Protein AF-A0A3P1WNE6-F1 (afdb_monomer_lite)

Organism: Escherichia coli (NCBI:txid562)

Radius of gyration: 15.2 Å; chains: 1; bounding box: 38×38×29 Å

Structure (mmCIF, N/CA/C/O backbone):
data_AF-A0A3P1WNE6-F1
#
_entry.id   AF-A0A3P1WNE6-F1
#
loop_
_atom_site.group_PDB
_atom_site.id
_atom_site.type_symbol
_atom_site.label_atom_id
_atom_site.label_alt_id
_atom_site.label_comp_id
_atom_site.label_asym_id
_atom_site.label_entity_id
_atom_site.label_seq_id
_atom_site.pdbx_PDB_ins_code
_atom_site.Cartn_x
_atom_site.Cartn_y
_atom_site.Cartn_z
_atom_site.occupancy
_atom_site.B_iso_or_equiv
_atom_site.auth_seq_id
_atom_site.auth_comp_id
_atom_site.auth_asym_id
_atom_site.auth_atom_id
_atom_site.pdbx_PDB_model_num
ATOM 1 N N . MET A 1 1 ? -10.224 -1.896 -4.189 1.00 53.03 1 MET A N 1
ATOM 2 C CA . MET A 1 1 ? -10.122 -2.011 -2.721 1.00 53.03 1 MET A CA 1
ATOM 3 C C . MET A 1 1 ? -11.178 -3.013 -2.297 1.00 53.03 1 MET A C 1
ATOM 5 O O . MET A 1 1 ? -12.324 -2.833 -2.694 1.00 53.03 1 MET A O 1
ATOM 9 N N . ASN A 1 2 ? -10.796 -4.117 -1.655 1.00 57.62 2 ASN A N 1
ATOM 10 C CA . ASN A 1 2 ? -11.781 -5.095 -1.185 1.00 57.62 2 ASN A CA 1
ATOM 11 C C . ASN A 1 2 ? -12.492 -4.571 0.080 1.00 57.62 2 ASN A C 1
ATOM 13 O O . ASN A 1 2 ? -12.114 -3.536 0.634 1.00 57.62 2 ASN A O 1
ATOM 17 N N . THR A 1 3 ? -13.519 -5.284 0.539 1.00 61.12 3 THR A N 1
ATOM 18 C CA . THR A 1 3 ? -14.266 -4.983 1.775 1.00 61.12 3 THR A CA 1
ATOM 19 C C . THR A 1 3 ? -13.380 -4.894 3.022 1.00 61.12 3 THR A C 1
ATOM 21 O O . THR A 1 3 ? -13.757 -4.234 3.989 1.00 61.12 3 THR A O 1
ATOM 24 N N . ASP A 1 4 ? -12.186 -5.487 2.970 1.00 62.81 4 ASP A N 1
ATOM 25 C CA . ASP A 1 4 ? -11.231 -5.557 4.074 1.00 62.81 4 ASP A CA 1
ATOM 26 C C . ASP A 1 4 ? -10.164 -4.450 4.040 1.00 62.81 4 ASP A C 1
ATOM 28 O O . ASP A 1 4 ? -9.272 -4.435 4.883 1.00 62.81 4 ASP A O 1
ATOM 32 N N . ASN A 1 5 ? -10.260 -3.487 3.110 1.00 69.62 5 ASN A N 1
ATOM 33 C CA . ASN A 1 5 ? -9.262 -2.425 2.894 1.00 69.62 5 ASN A CA 1
ATOM 34 C C . ASN A 1 5 ? -7.852 -2.952 2.570 1.00 69.62 5 ASN A C 1
ATOM 36 O O . ASN A 1 5 ? -6.853 -2.273 2.815 1.00 69.62 5 ASN A O 1
ATOM 40 N N . VAL A 1 6 ? -7.768 -4.153 2.002 1.00 72.38 6 VAL A N 1
ATOM 41 C CA . VAL A 1 6 ? -6.526 -4.755 1.527 1.00 72.38 6 VAL A CA 1
ATOM 42 C C . VAL A 1 6 ? -6.284 -4.333 0.080 1.00 72.38 6 VAL A C 1
ATOM 44 O O . VAL A 1 6 ? -7.175 -4.362 -0.780 1.00 72.38 6 VAL A O 1
ATOM 47 N N . VAL A 1 7 ? -5.048 -3.923 -0.178 1.00 76.56 7 VAL A N 1
ATOM 48 C CA . VAL A 1 7 ? -4.510 -3.619 -1.497 1.00 76.56 7 VAL A CA 1
ATOM 49 C C . VAL A 1 7 ? -3.365 -4.587 -1.762 1.00 76.56 7 VAL A C 1
ATOM 51 O O . VAL A 1 7 ? -2.321 -4.528 -1.110 1.00 76.56 7 VAL A O 1
ATOM 54 N N . SER A 1 8 ? -3.560 -5.465 -2.741 1.00 75.31 8 SER A N 1
ATOM 55 C CA . SER A 1 8 ? -2.537 -6.403 -3.198 1.00 75.31 8 SER A CA 1
ATOM 56 C C . SER A 1 8 ? -2.020 -5.977 -4.570 1.00 75.31 8 SER A C 1
ATOM 58 O O . SER A 1 8 ? -2.795 -5.766 -5.505 1.00 75.31 8 SER A O 1
ATOM 60 N N . PHE A 1 9 ? -0.700 -5.864 -4.707 1.00 75.44 9 PHE A N 1
ATOM 61 C CA . PHE A 1 9 ? -0.046 -5.610 -5.988 1.00 75.44 9 PHE A CA 1
ATOM 62 C C . PHE A 1 9 ? 0.467 -6.922 -6.574 1.00 75.44 9 PHE A C 1
ATOM 64 O O . PHE A 1 9 ? 1.507 -7.447 -6.171 1.00 75.44 9 PHE A O 1
ATOM 71 N N . GLY A 1 10 ? -0.245 -7.437 -7.576 1.00 77.62 10 GLY A N 1
ATOM 72 C CA . GLY A 1 10 ? 0.283 -8.512 -8.409 1.00 77.62 10 GLY A CA 1
ATOM 73 C C . GLY A 1 10 ? 1.567 -8.067 -9.134 1.00 77.62 10 GLY A C 1
ATOM 74 O O . GLY A 1 10 ? 1.705 -6.876 -9.432 1.00 77.62 10 GLY A O 1
ATOM 75 N N . PRO A 1 11 ? 2.491 -8.989 -9.472 1.00 75.25 11 PRO A N 1
ATOM 76 C CA . PRO A 1 11 ? 3.737 -8.659 -10.174 1.00 75.25 11 PRO A CA 1
ATOM 77 C C . PRO A 1 11 ? 3.504 -7.828 -11.446 1.00 75.25 11 PRO A C 1
ATOM 79 O O . PRO A 1 11 ? 4.101 -6.768 -11.611 1.00 75.25 11 PRO A O 1
ATOM 82 N N . ARG A 1 12 ? 2.527 -8.238 -12.268 1.00 81.81 12 ARG A N 1
ATOM 83 C CA . ARG A 1 12 ? 2.126 -7.520 -13.491 1.00 81.81 12 ARG A CA 1
ATOM 84 C C . ARG A 1 12 ? 1.542 -6.133 -13.216 1.00 81.81 12 ARG A C 1
ATOM 86 O O . ARG A 1 12 ? 1.788 -5.204 -13.973 1.00 81.81 12 ARG A O 1
ATOM 93 N N . THR A 1 13 ? 0.772 -5.980 -12.139 1.00 81.69 13 THR A N 1
ATOM 94 C CA . THR A 1 13 ? 0.164 -4.693 -11.767 1.00 81.69 13 THR A CA 1
ATOM 95 C C . THR A 1 13 ? 1.224 -3.700 -11.311 1.00 81.69 13 THR A C 1
ATOM 97 O O . THR A 1 13 ? 1.159 -2.529 -11.675 1.00 81.69 13 THR A O 1
ATOM 100 N N . LYS A 1 14 ? 2.227 -4.169 -10.555 1.00 81.94 14 LYS A N 1
ATOM 101 C CA . LYS A 1 14 ? 3.366 -3.342 -10.149 1.00 81.94 14 LYS A CA 1
ATOM 102 C C . LYS A 1 14 ? 4.161 -2.878 -11.367 1.00 81.94 14 LYS A C 1
ATOM 104 O O . LYS A 1 14 ? 4.410 -1.689 -11.493 1.00 81.94 14 LYS A O 1
ATOM 109 N N . GLU A 1 15 ? 4.524 -3.785 -12.270 1.00 85.00 15 GLU A N 1
ATOM 110 C CA . GLU A 1 15 ? 5.260 -3.436 -13.495 1.00 85.00 15 GLU A CA 1
ATOM 111 C C . GLU A 1 15 ? 4.496 -2.435 -14.363 1.00 85.00 15 GLU A C 1
ATOM 113 O O . GLU A 1 15 ? 5.065 -1.427 -14.780 1.00 85.00 15 GLU A O 1
ATOM 118 N N . LYS A 1 16 ? 3.191 -2.661 -14.557 1.00 87.00 16 LYS A N 1
ATOM 119 C CA . LYS A 1 16 ? 2.324 -1.742 -15.295 1.00 87.00 16 LYS A CA 1
ATOM 120 C C . LYS A 1 16 ? 2.309 -0.348 -14.660 1.00 87.00 16 LYS A C 1
ATOM 122 O O . LYS A 1 16 ? 2.603 0.621 -15.352 1.00 87.00 16 LYS A O 1
ATOM 127 N N . PHE A 1 17 ? 2.087 -0.253 -13.350 1.00 83.81 17 PHE A N 1
ATOM 128 C CA . PHE A 1 17 ? 2.104 1.022 -12.624 1.00 83.81 17 PHE A CA 1
ATOM 129 C C . PHE A 1 17 ? 3.453 1.749 -12.747 1.00 83.81 17 PHE A C 1
ATOM 131 O O . PHE A 1 17 ? 3.500 2.952 -12.994 1.00 83.81 17 PHE A O 1
ATOM 138 N N . LEU A 1 18 ? 4.566 1.019 -12.613 1.00 87.69 18 LEU A N 1
ATOM 139 C CA . LEU A 1 18 ? 5.905 1.592 -12.768 1.00 87.69 18 LEU A CA 1
ATOM 140 C C . LEU A 1 18 ? 6.114 2.156 -14.179 1.00 87.69 18 LEU A C 1
ATOM 142 O O . LEU A 1 18 ? 6.668 3.245 -14.314 1.00 87.69 18 LEU A O 1
ATOM 146 N N . SER A 1 19 ? 5.643 1.444 -15.210 1.00 88.44 19 SER A N 1
ATOM 147 C CA . SER A 1 19 ? 5.743 1.894 -16.601 1.00 88.44 19 SER A CA 1
ATOM 148 C C . SER A 1 19 ? 4.855 3.106 -16.902 1.00 88.44 19 SER A C 1
ATOM 150 O O . SER A 1 19 ? 5.330 4.067 -17.500 1.00 88.44 19 SER A O 1
ATOM 152 N N . GLU A 1 20 ? 3.605 3.109 -16.429 1.00 91.38 20 GLU A N 1
ATOM 153 C CA . GLU A 1 20 ? 2.634 4.186 -16.671 1.00 91.38 20 GLU A CA 1
ATOM 154 C C . GLU A 1 20 ? 3.065 5.503 -16.027 1.00 91.38 20 GLU A C 1
ATOM 156 O O . GLU A 1 20 ? 2.878 6.572 -16.603 1.00 91.38 20 GLU A O 1
ATOM 161 N N . HIS A 1 21 ? 3.688 5.429 -14.851 1.00 85.88 21 HIS A N 1
ATOM 162 C CA . HIS A 1 21 ? 4.121 6.608 -14.109 1.00 85.88 21 HIS A CA 1
ATOM 163 C C . HIS A 1 21 ? 5.615 6.925 -14.276 1.00 85.88 21 HIS A C 1
ATOM 165 O O . HIS A 1 21 ? 6.106 7.864 -13.653 1.00 85.88 21 HIS A O 1
ATOM 171 N N . SER A 1 22 ? 6.347 6.171 -15.108 1.00 89.44 22 SER A N 1
ATOM 172 C CA . SER A 1 22 ? 7.805 6.307 -15.289 1.00 89.44 22 SER A CA 1
ATOM 173 C C . SER A 1 22 ? 8.589 6.277 -13.963 1.00 89.44 22 SER A C 1
ATOM 175 O O . SER A 1 22 ? 9.560 7.009 -13.765 1.00 89.44 22 SER A O 1
ATOM 177 N N . ILE A 1 23 ? 8.163 5.422 -13.029 1.00 90.25 23 ILE A N 1
ATOM 178 C CA . ILE A 1 23 ? 8.741 5.307 -11.684 1.00 90.25 23 ILE A CA 1
ATOM 179 C C . ILE A 1 23 ? 9.733 4.141 -11.650 1.00 90.25 23 ILE A C 1
ATOM 181 O O . ILE A 1 23 ? 9.459 3.047 -12.142 1.00 90.25 23 ILE A O 1
ATOM 185 N N . LYS A 1 24 ? 10.889 4.338 -11.006 1.00 89.94 24 LYS A N 1
ATOM 186 C CA . LYS A 1 24 ? 11.852 3.251 -10.774 1.00 89.94 24 LYS A CA 1
ATOM 187 C C . LYS A 1 24 ? 11.366 2.311 -9.659 1.00 89.94 24 LYS A C 1
ATOM 189 O O . LYS A 1 24 ? 10.827 2.789 -8.658 1.00 89.94 24 LYS A O 1
ATOM 194 N N . PRO A 1 25 ? 11.648 0.995 -9.735 1.00 87.00 25 PRO A N 1
ATOM 195 C CA . PRO A 1 25 ? 11.270 0.044 -8.686 1.00 87.00 25 PRO A CA 1
ATOM 196 C C . PRO A 1 25 ? 11.746 0.447 -7.283 1.00 87.00 25 PRO A C 1
ATOM 198 O O . PRO A 1 25 ? 11.009 0.276 -6.314 1.00 87.00 25 PRO A O 1
ATOM 201 N N . GLN A 1 26 ? 12.952 1.017 -7.183 1.00 89.44 26 GLN A N 1
ATOM 202 C CA . GLN A 1 26 ? 13.512 1.494 -5.917 1.00 89.44 26 GLN A CA 1
ATOM 203 C C . GLN A 1 26 ? 12.693 2.647 -5.329 1.00 89.44 26 GLN A C 1
ATOM 205 O O . GLN A 1 26 ? 12.347 2.6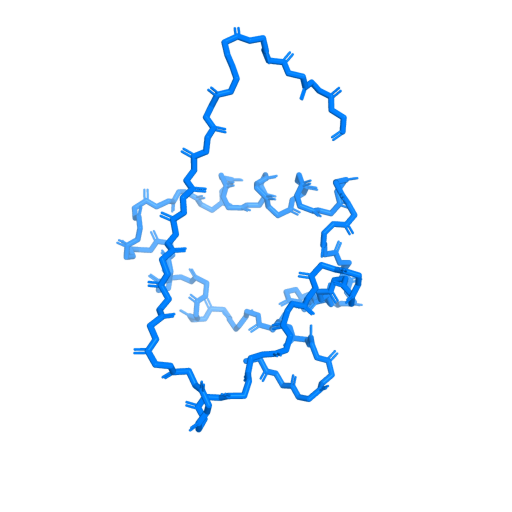08 -4.155 1.00 89.44 26 GLN A O 1
ATOM 210 N N . THR A 1 27 ? 12.324 3.634 -6.148 1.00 88.00 27 THR A N 1
ATOM 211 C CA . THR A 1 27 ? 11.494 4.773 -5.729 1.00 88.00 27 THR A CA 1
ATOM 212 C C . THR A 1 27 ? 10.133 4.307 -5.224 1.00 88.00 27 THR A C 1
ATOM 214 O O . THR A 1 27 ? 9.686 4.744 -4.170 1.00 88.00 27 THR A O 1
ATOM 217 N N . PHE A 1 28 ? 9.504 3.356 -5.917 1.00 88.12 28 PHE A N 1
ATOM 218 C CA . PHE A 1 28 ? 8.255 2.755 -5.450 1.00 88.12 28 PHE A CA 1
ATOM 219 C C . PHE A 1 28 ? 8.419 2.081 -4.085 1.00 88.12 28 PHE A C 1
ATOM 221 O O . PHE A 1 28 ? 7.589 2.273 -3.201 1.00 88.12 28 PHE A O 1
ATOM 228 N N . ASN A 1 29 ? 9.487 1.301 -3.897 1.00 88.25 29 ASN A N 1
ATOM 229 C CA . ASN A 1 29 ? 9.736 0.634 -2.622 1.00 88.25 29 ASN A CA 1
ATOM 230 C C . ASN A 1 29 ? 9.987 1.649 -1.493 1.00 88.25 29 ASN A C 1
ATOM 232 O O . ASN A 1 29 ? 9.445 1.462 -0.409 1.00 88.25 29 ASN A O 1
ATOM 236 N N . ASN A 1 30 ? 10.731 2.729 -1.756 1.00 90.44 30 ASN A N 1
ATOM 237 C CA . ASN A 1 30 ? 10.965 3.804 -0.787 1.00 90.44 30 ASN A CA 1
ATOM 238 C C . ASN A 1 30 ? 9.652 4.488 -0.378 1.00 90.44 30 ASN A C 1
ATOM 240 O O . ASN A 1 30 ? 9.396 4.649 0.811 1.00 90.44 30 ASN A O 1
ATOM 244 N N . ASN A 1 31 ? 8.789 4.813 -1.346 1.00 87.56 31 ASN A N 1
ATOM 245 C CA . ASN A 1 31 ? 7.481 5.412 -1.071 1.00 87.56 31 ASN A CA 1
ATOM 246 C C . ASN A 1 31 ? 6.606 4.473 -0.230 1.00 87.56 31 ASN A C 1
ATOM 248 O O . ASN A 1 31 ? 5.953 4.904 0.713 1.00 87.56 31 ASN A O 1
ATOM 252 N N . VAL A 1 32 ? 6.610 3.171 -0.535 1.00 87.88 32 VAL A N 1
ATOM 253 C CA . VAL A 1 32 ? 5.892 2.175 0.273 1.00 87.88 32 VAL A CA 1
ATOM 254 C C . VAL A 1 32 ? 6.434 2.124 1.702 1.00 87.88 32 VAL A C 1
ATOM 256 O O . VAL A 1 32 ? 5.636 2.035 2.629 1.00 87.88 32 VAL A O 1
ATOM 259 N N . SER A 1 33 ? 7.754 2.194 1.899 1.00 89.38 33 SER A N 1
ATOM 260 C CA . SER A 1 33 ? 8.343 2.257 3.242 1.00 89.38 33 SER A CA 1
ATOM 261 C C . SER A 1 33 ? 7.887 3.504 4.002 1.00 89.38 33 SER A C 1
ATOM 263 O O . SER A 1 33 ? 7.406 3.369 5.121 1.00 89.38 33 SER A O 1
ATOM 265 N N . GLN A 1 34 ? 7.906 4.681 3.369 1.00 88.75 34 GLN A N 1
ATOM 266 C CA . GLN A 1 34 ? 7.413 5.926 3.979 1.00 88.75 34 GLN A CA 1
ATOM 267 C C . GLN A 1 34 ? 5.924 5.851 4.358 1.00 88.75 34 GLN A C 1
ATOM 269 O O . GLN A 1 34 ? 5.516 6.329 5.416 1.00 88.75 34 GLN A O 1
ATOM 274 N N . LEU A 1 35 ? 5.090 5.212 3.531 1.00 86.88 35 LEU A N 1
ATOM 275 C CA . LEU A 1 35 ? 3.669 4.994 3.837 1.00 86.88 35 LEU A CA 1
ATOM 276 C C . LEU A 1 35 ? 3.455 4.039 5.026 1.00 86.88 35 LEU A C 1
ATOM 278 O O . LEU A 1 35 ? 2.449 4.140 5.729 1.00 86.88 35 LEU A O 1
ATOM 282 N N . ILE A 1 36 ? 4.378 3.097 5.239 1.00 87.88 36 ILE A N 1
ATOM 283 C CA . ILE A 1 36 ? 4.358 2.205 6.404 1.00 87.88 36 ILE A CA 1
ATOM 284 C C . ILE A 1 36 ? 4.813 2.959 7.656 1.00 87.88 36 ILE A C 1
ATOM 286 O O . ILE A 1 36 ? 4.152 2.868 8.686 1.00 87.88 36 ILE A O 1
ATOM 290 N N . GLU A 1 37 ? 5.901 3.725 7.564 1.00 88.94 37 GLU A N 1
ATOM 291 C CA . GLU A 1 37 ? 6.445 4.532 8.667 1.00 88.94 37 GLU A CA 1
ATOM 292 C C . GLU A 1 37 ? 5.431 5.570 9.167 1.00 88.94 37 GLU A C 1
ATOM 294 O O . GLU A 1 37 ? 5.196 5.681 10.367 1.00 88.94 37 GLU A O 1
ATOM 299 N N . SER A 1 38 ? 4.728 6.235 8.248 1.00 87.44 38 SER A N 1
ATOM 300 C CA . SER A 1 38 ? 3.621 7.158 8.556 1.00 87.44 38 SER A CA 1
ATOM 301 C C . SER A 1 38 ? 2.335 6.470 9.038 1.00 87.44 38 SER A C 1
ATOM 303 O O . SER A 1 38 ? 1.312 7.124 9.239 1.00 87.44 38 SER A O 1
ATOM 305 N N . CYS A 1 39 ? 2.346 5.145 9.227 1.00 84.44 39 CYS A N 1
ATOM 306 C CA . CYS A 1 39 ? 1.208 4.356 9.705 1.00 84.44 39 CYS A CA 1
ATOM 307 C C . CYS A 1 39 ? -0.057 4.473 8.827 1.00 84.44 39 CYS A C 1
ATOM 309 O O . CYS A 1 39 ? -1.171 4.195 9.290 1.00 84.44 39 CYS A O 1
ATOM 311 N N . LEU A 1 40 ? 0.096 4.860 7.555 1.00 82.62 40 LEU A N 1
ATOM 312 C CA . LEU A 1 40 ? -0.996 4.950 6.582 1.00 82.62 40 LEU A CA 1
ATOM 313 C C . LEU A 1 40 ? -1.365 3.573 6.029 1.00 82.62 40 LEU A C 1
ATOM 315 O O . LEU A 1 40 ? -2.544 3.288 5.797 1.00 82.62 40 LEU A O 1
ATOM 319 N N . ILE A 1 41 ? -0.365 2.709 5.851 1.00 88.19 41 ILE A N 1
ATOM 320 C CA . ILE A 1 41 ? -0.548 1.316 5.445 1.00 88.19 41 ILE A CA 1
ATOM 321 C C . ILE A 1 41 ? 0.265 0.375 6.338 1.00 88.1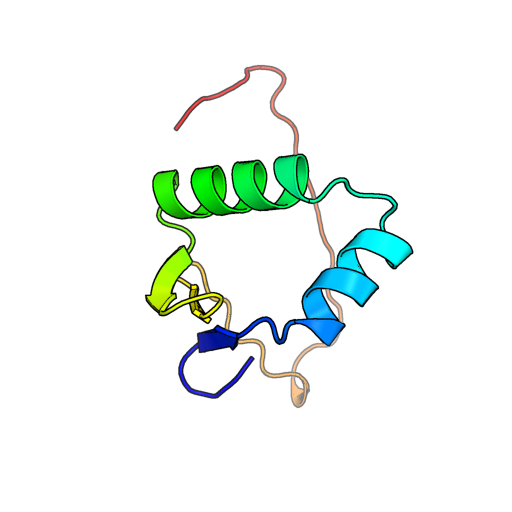9 41 ILE A C 1
ATOM 323 O O . ILE A 1 41 ? 1.273 0.753 6.924 1.00 88.19 41 ILE A O 1
ATOM 327 N N . SER A 1 42 ? -0.140 -0.886 6.413 1.00 87.25 42 SER A N 1
ATOM 328 C CA . SER A 1 42 ? 0.601 -1.942 7.104 1.00 87.25 42 SER A CA 1
ATOM 329 C C . SER A 1 42 ? 0.817 -3.114 6.162 1.00 87.25 42 SER A C 1
ATOM 331 O O . SER A 1 42 ? -0.091 -3.511 5.436 1.00 87.25 42 SER A O 1
ATOM 333 N N . ARG A 1 43 ? 2.021 -3.685 6.142 1.00 87.62 43 ARG A N 1
ATOM 334 C CA . ARG A 1 43 ? 2.314 -4.850 5.300 1.00 87.62 43 ARG A CA 1
ATOM 335 C C . ARG A 1 43 ? 1.786 -6.118 5.973 1.00 87.62 43 ARG A C 1
ATOM 337 O O . ARG A 1 43 ? 2.214 -6.431 7.077 1.00 87.62 43 ARG A O 1
ATOM 344 N N . ILE A 1 44 ? 0.903 -6.849 5.292 1.00 86.81 44 ILE A N 1
ATOM 345 C CA . ILE A 1 44 ? 0.389 -8.146 5.768 1.00 86.81 44 ILE A CA 1
ATOM 346 C C . ILE A 1 44 ? 1.219 -9.291 5.177 1.00 86.81 44 ILE A C 1
ATOM 348 O O . ILE A 1 44 ? 1.606 -10.217 5.882 1.00 86.81 44 ILE A O 1
ATOM 352 N N . ALA A 1 45 ? 1.525 -9.208 3.881 1.00 85.00 45 ALA A N 1
ATOM 353 C CA . ALA A 1 45 ? 2.291 -10.217 3.160 1.00 85.00 45 ALA A CA 1
ATOM 354 C C . ALA A 1 45 ? 3.123 -9.580 2.036 1.00 85.00 45 ALA A C 1
ATOM 356 O O . ALA A 1 45 ? 3.195 -8.353 1.867 1.00 85.00 45 ALA A O 1
ATOM 357 N N . ARG A 1 46 ? 3.817 -10.412 1.252 1.00 81.56 46 ARG A N 1
ATOM 358 C CA . ARG A 1 46 ? 4.608 -9.933 0.116 1.00 81.56 46 ARG A CA 1
ATOM 359 C C . ARG A 1 46 ? 3.682 -9.272 -0.909 1.00 81.56 46 ARG A C 1
ATOM 361 O O . ARG A 1 46 ? 2.877 -9.939 -1.539 1.00 81.56 46 ARG A O 1
ATOM 368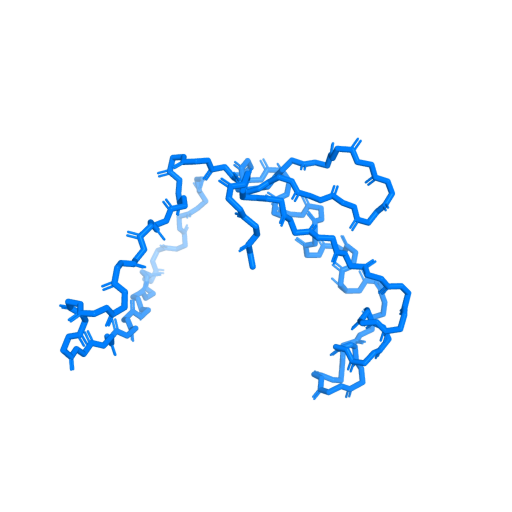 N N . ASN A 1 47 ? 3.869 -7.966 -1.101 1.00 80.19 47 ASN A N 1
ATOM 369 C CA . ASN A 1 47 ? 3.040 -7.102 -1.951 1.00 80.19 47 ASN A CA 1
ATOM 370 C C . ASN A 1 47 ? 1.566 -6.974 -1.521 1.00 80.19 47 ASN A C 1
ATOM 372 O O . ASN A 1 47 ? 0.758 -6.514 -2.325 1.00 80.19 47 ASN A O 1
ATOM 376 N N . GLU A 1 48 ? 1.228 -7.319 -0.276 1.00 83.44 48 GLU A N 1
ATOM 377 C CA . GLU A 1 48 ? -0.112 -7.116 0.278 1.00 83.44 48 GLU A CA 1
ATOM 378 C C . GLU A 1 48 ? -0.072 -6.140 1.446 1.00 83.44 48 GLU A C 1
ATOM 380 O O . GLU A 1 48 ? 0.706 -6.301 2.396 1.00 83.44 48 GLU A O 1
ATOM 385 N N . PHE A 1 49 ? -0.924 -5.124 1.363 1.00 86.62 49 PHE A N 1
ATOM 386 C CA . PHE A 1 49 ? -0.950 -4.005 2.288 1.00 86.62 49 PHE A CA 1
ATOM 387 C C . PHE A 1 49 ? -2.369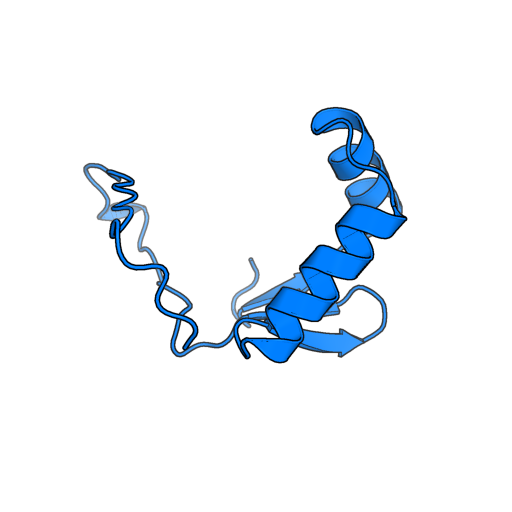 -3.766 2.787 1.00 86.62 49 PHE A C 1
ATOM 389 O O . PHE A 1 49 ? -3.316 -3.736 2.006 1.00 86.62 49 PHE A O 1
ATOM 396 N N . LEU A 1 50 ? -2.507 -3.564 4.089 1.00 84.56 50 LEU A N 1
ATOM 397 C CA . LEU A 1 50 ? -3.725 -3.095 4.725 1.00 84.56 50 LEU A CA 1
ATOM 398 C C . LEU A 1 50 ? -3.691 -1.576 4.798 1.00 84.56 50 LEU A C 1
ATOM 400 O O . LEU A 1 50 ? -2.725 -1.019 5.314 1.00 84.56 50 LEU A O 1
ATOM 404 N N . VAL A 1 51 ? -4.739 -0.903 4.339 1.00 84.81 51 VAL A N 1
ATOM 405 C CA . VAL A 1 51 ? -4.882 0.540 4.557 1.00 84.81 51 VAL A CA 1
ATOM 406 C C . VAL A 1 51 ? -5.427 0.787 5.962 1.00 84.81 51 VAL A C 1
ATOM 408 O O . VAL A 1 51 ? -6.374 0.129 6.401 1.00 84.81 51 VAL A O 1
ATOM 411 N N . ASN A 1 52 ? -4.841 1.747 6.675 1.00 80.81 52 ASN A N 1
ATOM 412 C CA . ASN A 1 52 ? -5.292 2.117 8.007 1.00 80.81 52 ASN A CA 1
ATOM 413 C C . ASN A 1 52 ? -6.722 2.679 7.954 1.00 80.81 52 ASN A C 1
ATOM 415 O O . ASN A 1 52 ? -6.993 3.702 7.323 1.00 80.81 52 ASN A O 1
ATOM 419 N N . LYS A 1 53 ? -7.641 2.023 8.671 1.00 74.00 53 LYS A N 1
ATOM 420 C CA . LYS A 1 53 ? -9.070 2.367 8.699 1.00 74.00 53 LYS A CA 1
ATOM 421 C C . LYS A 1 53 ? -9.350 3.777 9.225 1.00 74.00 53 LYS A C 1
ATOM 423 O O . LYS A 1 53 ? -10.364 4.349 8.848 1.00 74.00 53 LYS A O 1
ATOM 428 N N . LYS A 1 54 ? -8.460 4.348 10.048 1.00 74.19 54 LYS A N 1
ATOM 429 C CA . LYS A 1 54 ? -8.570 5.736 10.533 1.00 74.19 54 LYS A CA 1
ATOM 430 C C . LYS A 1 54 ? -8.541 6.750 9.384 1.00 74.19 54 LYS A C 1
ATOM 432 O O . LYS A 1 54 ? -9.199 7.779 9.469 1.00 74.19 54 LYS A O 1
ATOM 437 N N . TYR A 1 55 ? -7.792 6.444 8.326 1.00 68.81 55 TYR A N 1
ATOM 438 C CA . TYR A 1 55 ? -7.609 7.308 7.157 1.00 68.81 55 TYR A CA 1
ATOM 439 C C . TYR A 1 55 ? -8.347 6.789 5.914 1.00 68.81 55 TYR A C 1
ATOM 441 O O . TYR A 1 55 ? -8.439 7.488 4.907 1.00 68.81 55 TYR A O 1
ATOM 449 N N . ALA A 1 56 ? -8.894 5.571 5.967 1.00 65.94 56 ALA A N 1
ATOM 450 C CA . ALA A 1 56 ? -9.681 5.007 4.882 1.00 65.94 56 ALA A CA 1
ATOM 451 C C . ALA A 1 56 ? -11.069 5.663 4.840 1.00 65.94 56 ALA A C 1
ATOM 453 O O . ALA A 1 56 ? -11.967 5.328 5.612 1.00 65.94 56 ALA A O 1
ATOM 454 N N . VAL A 1 57 ? -11.263 6.592 3.905 1.00 63.53 57 VAL A N 1
ATOM 455 C CA . VAL A 1 57 ? -12.584 7.166 3.638 1.00 63.53 57 VAL A CA 1
ATOM 456 C C . VAL A 1 57 ? -13.404 6.151 2.847 1.00 63.53 57 VAL A C 1
ATOM 458 O O . VAL A 1 57 ? -13.098 5.837 1.696 1.00 63.53 57 VAL A O 1
ATOM 461 N N . LYS A 1 58 ? -14.474 5.635 3.456 1.00 61.47 58 LYS A N 1
ATOM 462 C CA . LYS A 1 58 ? -15.450 4.801 2.753 1.00 61.47 58 LYS A CA 1
ATOM 463 C C . LYS A 1 58 ? -16.416 5.711 2.002 1.00 61.47 58 LYS A C 1
ATOM 465 O O . LYS A 1 58 ? -17.271 6.349 2.608 1.00 61.47 58 LYS A O 1
ATOM 470 N N . VAL A 1 59 ? -16.265 5.773 0.685 1.00 60.19 59 VAL A N 1
ATOM 471 C CA . VAL A 1 59 ? -17.118 6.591 -0.178 1.00 60.19 59 VAL A CA 1
ATOM 472 C C . VAL A 1 59 ? -18.240 5.729 -0.761 1.00 60.19 59 VAL A C 1
ATOM 474 O O . VAL A 1 59 ? -17.983 4.747 -1.455 1.00 60.19 59 VAL A O 1
ATOM 477 N N . ASP A 1 60 ? -19.487 6.097 -0.467 1.00 61.53 60 ASP A N 1
ATOM 478 C CA . ASP A 1 60 ? -20.679 5.532 -1.108 1.00 61.53 60 ASP A CA 1
ATOM 479 C C . ASP A 1 60 ? -20.924 6.256 -2.436 1.00 61.53 60 ASP A C 1
ATOM 481 O O . ASP A 1 60 ? -21.481 7.353 -2.466 1.00 61.53 60 ASP A O 1
ATOM 485 N N . TRP A 1 61 ? -20.472 5.648 -3.535 1.00 60.03 61 TRP A N 1
ATOM 486 C CA . TRP A 1 61 ? -20.496 6.238 -4.877 1.00 60.03 61 TRP A CA 1
ATOM 487 C C . TRP A 1 61 ? -21.891 6.651 -5.357 1.00 60.03 61 TRP A C 1
ATOM 489 O O . TRP A 1 61 ? -21.993 7.593 -6.136 1.00 60.03 61 TRP A O 1
ATOM 499 N N . ALA A 1 62 ? -22.961 6.025 -4.856 1.00 66.12 62 ALA A N 1
ATOM 500 C CA . ALA A 1 62 ? -24.332 6.414 -5.194 1.00 66.12 62 ALA A CA 1
ATOM 501 C C . ALA A 1 62 ? -24.725 7.793 -4.627 1.00 66.12 62 ALA A C 1
ATOM 503 O O . ALA A 1 62 ? -25.684 8.405 -5.089 1.00 66.12 62 ALA A O 1
ATOM 504 N N . LYS A 1 63 ? -23.986 8.288 -3.626 1.00 60.78 63 LYS A N 1
ATOM 505 C CA . LYS A 1 63 ? -24.249 9.556 -2.929 1.00 60.78 63 LYS A CA 1
ATOM 506 C C . LYS A 1 63 ? -23.221 10.642 -3.244 1.00 60.78 63 LYS A C 1
ATOM 508 O O . LYS A 1 63 ? -23.318 11.749 -2.717 1.00 60.78 63 LYS A O 1
ATOM 513 N N . VAL A 1 64 ? -22.233 10.352 -4.090 1.00 54.47 64 VAL A N 1
ATOM 514 C CA . VAL A 1 64 ? -21.187 11.311 -4.456 1.00 54.47 64 VAL A CA 1
ATOM 515 C C . VAL A 1 64 ? -21.652 12.158 -5.629 1.00 54.47 64 VAL A C 1
ATOM 517 O O . VAL A 1 64 ? -21.699 11.692 -6.761 1.00 54.47 64 VAL A O 1
ATOM 520 N N . GLN A 1 65 ? -21.940 13.432 -5.369 1.00 59.81 65 GLN A N 1
ATOM 521 C CA . GLN A 1 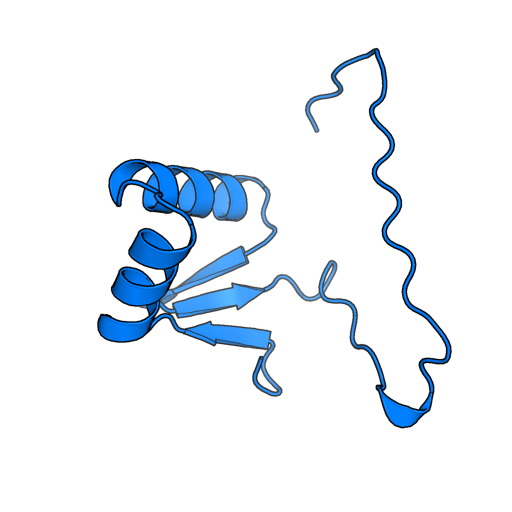65 ? -22.239 14.398 -6.430 1.00 59.81 65 GLN A CA 1
ATOM 522 C C . GLN A 1 65 ? -20.973 14.998 -7.058 1.00 59.81 65 GLN A C 1
ATOM 524 O O . GLN A 1 65 ? -20.972 15.328 -8.242 1.00 59.81 65 GLN A O 1
ATOM 529 N N . LYS A 1 66 ? -19.892 15.160 -6.281 1.00 57.72 66 LYS A N 1
ATOM 530 C CA . LYS A 1 66 ? -18.619 15.730 -6.745 1.00 57.72 66 LYS A CA 1
ATOM 531 C C . LYS A 1 66 ? -17.491 15.410 -5.763 1.00 57.72 66 LYS A C 1
ATOM 533 O O . LYS A 1 66 ? -17.693 15.503 -4.556 1.00 57.72 66 LYS A O 1
ATOM 538 N N . ILE A 1 67 ? -16.301 15.100 -6.277 1.00 61.53 67 ILE A N 1
ATOM 539 C CA . ILE A 1 67 ? -15.062 15.003 -5.489 1.00 61.53 67 ILE A CA 1
ATOM 540 C C . ILE A 1 67 ? -14.178 16.192 -5.872 1.00 61.53 67 ILE A C 1
ATOM 542 O O . ILE A 1 6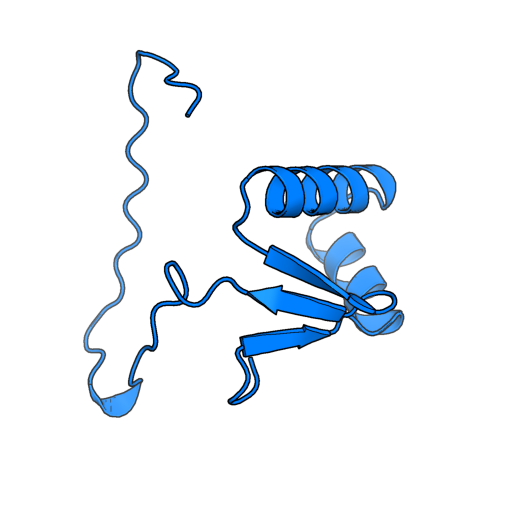7 ? -13.905 16.401 -7.053 1.00 61.53 67 ILE A O 1
ATOM 546 N N . VAL A 1 68 ? -13.752 16.983 -4.886 1.00 59.59 68 VAL A N 1
ATOM 547 C CA . VAL A 1 68 ? -12.784 18.075 -5.064 1.00 59.59 68 VAL A CA 1
ATOM 548 C C . VAL A 1 68 ? -11.555 17.738 -4.235 1.00 59.59 68 VAL A C 1
ATOM 550 O O . VAL A 1 68 ? -11.653 17.580 -3.021 1.00 59.59 68 VAL A O 1
ATOM 553 N N . TRP A 1 69 ? -10.413 17.592 -4.903 1.00 57.16 69 TRP A N 1
ATOM 554 C CA . TRP A 1 69 ? -9.128 17.386 -4.250 1.00 57.16 69 TRP A CA 1
ATOM 555 C C . TRP A 1 69 ? -8.452 18.739 -4.035 1.00 57.16 69 TRP A C 1
ATOM 557 O O . TRP A 1 69 ? -8.107 19.414 -5.005 1.00 57.16 69 TRP A O 1
ATOM 567 N N . THR A 1 70 ? -8.260 19.127 -2.776 1.00 60.19 70 THR A N 1
ATOM 568 C CA . THR A 1 70 ? -7.586 20.378 -2.411 1.00 60.19 70 THR A CA 1
ATOM 569 C C . THR A 1 70 ? -6.306 20.039 -1.660 1.00 60.19 70 THR A C 1
ATOM 571 O O . THR A 1 70 ? -6.361 19.585 -0.520 1.00 60.19 70 THR A O 1
ATOM 574 N N . THR A 1 71 ? -5.153 20.246 -2.297 1.00 59.38 71 THR A N 1
ATOM 575 C CA . THR A 1 71 ? -3.851 20.156 -1.624 1.00 59.38 71 THR A CA 1
ATOM 576 C C . THR A 1 71 ? -3.473 21.541 -1.116 1.00 59.38 71 THR A C 1
ATOM 578 O O . THR A 1 71 ? -3.241 22.444 -1.919 1.00 59.38 71 THR A O 1
ATOM 581 N N . THR A 1 72 ? -3.388 21.707 0.201 1.00 67.19 72 THR A N 1
ATOM 582 C CA . THR A 1 72 ? -2.876 22.935 0.819 1.00 67.19 72 THR A CA 1
ATOM 583 C C . THR A 1 72 ? -1.439 22.692 1.254 1.00 67.19 72 THR A C 1
ATOM 585 O O . THR A 1 72 ? -1.192 21.827 2.090 1.00 67.19 72 THR A O 1
ATOM 588 N N . TYR A 1 73 ? -0.495 23.441 0.690 1.00 56.94 73 TYR A N 1
ATOM 589 C CA . TYR A 1 73 ? 0.889 23.457 1.158 1.00 56.94 73 TYR A CA 1
ATOM 590 C C . TYR A 1 73 ? 1.023 24.561 2.209 1.00 56.94 73 TYR A C 1
ATOM 592 O O . TYR A 1 73 ? 0.741 25.723 1.914 1.00 56.94 73 TYR A O 1
ATOM 600 N N . SER A 1 74 ? 1.419 24.216 3.433 1.00 67.19 74 SER A N 1
ATOM 601 C CA . SER A 1 74 ? 1.881 25.212 4.398 1.00 67.19 74 SER A CA 1
ATOM 602 C C . SER A 1 74 ? 3.319 25.596 4.045 1.00 67.19 74 SER A C 1
ATOM 604 O O . SER A 1 74 ? 4.156 24.730 3.808 1.00 67.19 74 SER A O 1
ATOM 606 N N . ASN A 1 75 ? 3.615 26.899 4.003 1.00 61.44 75 ASN A N 1
ATOM 607 C CA . ASN A 1 75 ? 4.988 27.400 3.814 1.00 61.44 75 ASN A CA 1
ATOM 608 C C . ASN A 1 75 ? 5.927 26.992 4.963 1.00 61.44 75 ASN A C 1
ATOM 610 O O . ASN A 1 75 ? 7.145 27.058 4.826 1.00 61.44 75 ASN A O 1
ATOM 614 N N . GLU A 1 76 ? 5.357 26.557 6.083 1.00 61.50 76 GLU A N 1
ATOM 615 C CA . GLU A 1 76 ? 6.057 25.904 7.176 1.00 61.50 76 GLU A CA 1
ATOM 616 C C . GLU A 1 76 ? 5.934 24.397 6.946 1.00 61.50 76 GLU A C 1
ATOM 618 O O . GLU A 1 76 ? 4.849 23.829 7.084 1.00 61.50 76 GLU A O 1
ATOM 623 N N . GLY A 1 77 ? 7.013 23.755 6.499 1.00 48.81 77 GLY A N 1
ATOM 624 C CA . GLY A 1 77 ? 7.068 22.299 6.420 1.00 48.81 77 GLY A CA 1
ATOM 625 C C . GLY A 1 77 ? 6.923 21.728 7.826 1.00 48.81 77 GLY A C 1
ATOM 626 O O . GLY A 1 77 ? 7.849 21.836 8.623 1.00 48.81 77 GLY A O 1
ATOM 627 N N . ILE A 1 78 ? 5.756 21.173 8.145 1.00 51.16 78 ILE A N 1
ATOM 628 C CA . ILE A 1 78 ? 5.530 20.500 9.423 1.00 51.16 78 ILE A CA 1
ATOM 629 C C . ILE A 1 78 ? 5.677 19.001 9.173 1.00 51.16 78 ILE A C 1
ATOM 631 O O . ILE A 1 78 ? 4.809 18.376 8.565 1.00 51.16 78 ILE A O 1
ATOM 635 N N . ASP A 1 79 ? 6.807 18.462 9.636 1.00 46.84 79 ASP A N 1
ATOM 636 C CA . ASP A 1 79 ? 6.962 17.048 9.969 1.00 46.84 79 ASP A CA 1
ATOM 637 C C . ASP A 1 79 ? 6.002 16.715 11.120 1.00 46.84 79 ASP A C 1
ATOM 639 O O . ASP A 1 79 ? 6.123 17.265 12.220 1.00 46.84 79 ASP A O 1
ATOM 643 N N . SER A 1 80 ? 5.056 15.808 10.877 1.00 42.75 80 SER A N 1
ATOM 644 C CA . SER A 1 80 ? 4.345 15.063 11.924 1.00 42.75 80 SER A CA 1
ATOM 645 C C . SER A 1 80 ? 3.820 13.741 11.391 1.00 42.75 80 SER A C 1
ATOM 647 O O . SER A 1 80 ? 3.093 13.795 10.371 1.00 42.75 80 SER A O 1
#

pLDDT: mean 74.89, std 13.36, range [42.75, 91.38]

Sequence (80 aa):
MNTDNVVSFGPRTKEKFLSEHSIKPQTFNNNVSQLIESCLISRIARNEFLVNKKYAVKVDWAKVQKIVWTTTYSNEGIDS

Secondary structure (DSSP, 8-state):
--TT-EEE--HHHHHHHHHHTT--HHHHHHHHHHHHHTTSEEEEETTEEEEPTTT-----GGG-S------PPPSS----

Foldseek 3Di:
DDPQQKDAQDPVNVVVVCVVVVHDPVRVVVVVVVCVVVVQWDDPDDRMIHGDPVPDDDDDVVPDPDDDDDDDDDPPPDDD